Protein AF-A0A8T5P2Z5-F1 (afdb_monomer)

Solvent-accessible surface area (backbone atoms only — not comparable to full-atom values): 8054 Å² total; per-residue (Å²): 127,62,80,86,51,43,68,58,52,54,52,53,48,54,52,37,50,76,70,75,45,80,86,73,49,42,64,46,95,68,35,93,60,96,61,58,56,71,61,40,34,69,62,39,52,75,76,40,76,50,45,80,43,79,41,47,63,68,37,85,42,64,43,88,88,78,66,49,76,47,21,28,51,54,71,66,57,56,52,53,52,50,53,31,54,76,62,74,30,41,47,43,34,42,30,35,65,80,39,44,68,70,71,65,53,69,75,77,33,60,71,47,76,42,80,86,46,72,68,59,47,65,72,44,42,66,57,54,50,52,52,64,60,66,50,107

pLDDT: mean 79.14, std 9.49, range [43.66, 90.69]

Foldseek 3Di:
DDPVCVLVVVLVCVVCVVVVNDDADQDDPNDPDPDDSLVSLLVCLLVDLAEEAEFDFDDFDADPVPRDTAGEGDPVSVSSVVSNVVSVHAYEYEYAPRYDDPDPDVVRHDYDYDPSDPVSCVVCVVVVVVRVVVRD

Radius of gyration: 15.01 Å; Cα contacts (8 Å, |Δi|>4): 183; chains: 1; bounding box: 41×37×32 Å

Mean predicted aligned error: 7.36 Å

Secondary structure (DSSP, 8-state):
--TTTHHHHHHHHHHHHHTT-PPP-SSBTTB--SS-HHHHHHHHGGGSSSEEEEE---EEEE-TTT--EEEEPPHHHHHHHHHHHHTT--EEEEEETT-B-TTHHHHHSEEEEE-S-HHHHHHHHHHHHHHHHHT-

Nearest PDB structures (foldseek):
  4jen-assembly1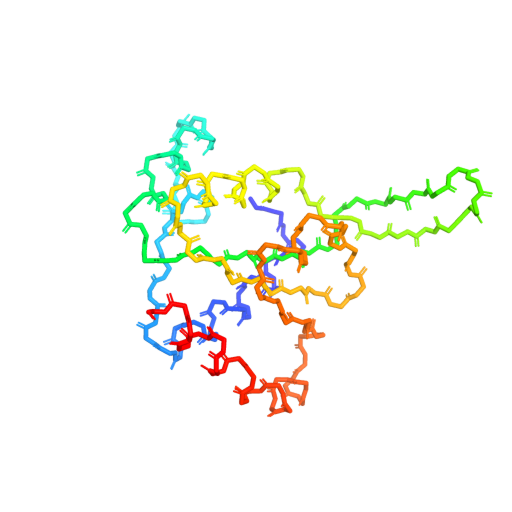_A  TM=6.370E-01  e=6.323E-04  Clostridium botulinum A str. ATCC 19397
  3u48-assembly1_A  TM=5.632E-01  e=2.761E-01  compost metagenome
  3abz-assembly1_C  TM=5.891E-01  e=5.004E-01  Kluyveromyces marxianus
  3u4a-assembly1_A  TM=4.958E-01  e=2.120E-01  compost metagenome
  6r5r-assembly1_A  TM=4.645E-01  e=2.761E-01  Pseudomonas aeruginosa PAO1

Sequence (136 aa):
MRLEDQPFVDYIEKILLAYNIEPIGTVGRYSASPENPVVLMKKNIPYADFVVICATPRYLQKDLHTGQVSYGLSEMIHIETGIAYANNKPVVVFVREGTDVGNFIPNITQYITLNGKSEDFAVKKPLIYALLNSGY

Structure (mmCIF, N/CA/C/O backbone):
data_AF-A0A8T5P2Z5-F1
#
_entry.id   AF-A0A8T5P2Z5-F1
#
loop_
_atom_site.group_PDB
_atom_site.id
_atom_site.type_symbol
_atom_site.label_atom_id
_atom_site.label_alt_id
_atom_site.label_comp_id
_atom_site.label_asym_id
_atom_site.label_entity_id
_atom_site.label_seq_id
_atom_site.pdbx_PDB_ins_code
_atom_site.Cartn_x
_atom_site.Cartn_y
_atom_site.Cartn_z
_atom_site.occupancy
_atom_site.B_iso_or_equiv
_atom_site.auth_seq_id
_atom_site.auth_comp_id
_atom_site.auth_asym_id
_atom_site.auth_atom_id
_atom_site.pdbx_PDB_model_num
ATOM 1 N N . MET A 1 1 ? 8.852 9.699 5.570 1.00 64.00 1 MET A N 1
ATOM 2 C CA . MET A 1 1 ? 7.788 8.929 6.254 1.00 64.00 1 MET A CA 1
ATOM 3 C C . MET A 1 1 ? 7.597 9.520 7.643 1.00 64.00 1 MET A C 1
ATOM 5 O O . MET A 1 1 ? 8.603 9.892 8.237 1.00 64.00 1 MET A O 1
ATOM 9 N N . ARG A 1 2 ? 6.360 9.681 8.133 1.00 69.06 2 ARG A N 1
ATOM 10 C CA . ARG A 1 2 ? 6.127 10.146 9.512 1.00 69.06 2 ARG A CA 1
ATOM 11 C C . ARG A 1 2 ? 6.218 8.963 10.477 1.00 69.06 2 ARG A C 1
ATOM 13 O O . ARG A 1 2 ? 5.896 7.841 10.100 1.00 69.06 2 ARG A O 1
ATOM 20 N N . LEU A 1 3 ? 6.633 9.223 11.717 1.00 76.25 3 LEU A N 1
ATOM 21 C CA . LEU A 1 3 ? 6.792 8.189 12.750 1.00 76.25 3 LEU A CA 1
ATOM 22 C C . LEU A 1 3 ? 5.468 7.483 13.092 1.00 76.25 3 LEU A C 1
ATOM 24 O O . LEU A 1 3 ? 5.467 6.315 13.456 1.00 76.25 3 LEU A O 1
ATOM 28 N N . GLU A 1 4 ? 4.336 8.171 12.929 1.00 79.12 4 GLU A N 1
ATOM 29 C CA . GLU A 1 4 ? 2.994 7.649 13.224 1.00 79.12 4 GLU A CA 1
ATOM 30 C C . GLU A 1 4 ? 2.518 6.546 12.263 1.00 79.12 4 GLU A C 1
ATOM 32 O O . GLU A 1 4 ? 1.721 5.690 12.649 1.00 79.12 4 GLU A O 1
ATOM 37 N N . ASP A 1 5 ? 3.026 6.531 11.027 1.00 78.69 5 ASP A N 1
ATOM 38 C CA . ASP A 1 5 ? 2.684 5.507 10.033 1.00 78.69 5 ASP A CA 1
ATOM 39 C C . ASP A 1 5 ? 3.557 4.259 10.168 1.00 78.69 5 ASP A C 1
ATOM 41 O O . ASP A 1 5 ? 3.175 3.174 9.728 1.00 78.69 5 ASP A O 1
ATOM 45 N N . GLN A 1 6 ? 4.736 4.421 10.773 1.00 82.69 6 GLN A N 1
ATOM 46 C CA . GLN A 1 6 ? 5.786 3.413 10.807 1.00 82.69 6 GLN A CA 1
ATOM 47 C C . GLN A 1 6 ? 5.320 2.064 11.376 1.00 82.69 6 GLN A C 1
ATOM 49 O O . GLN A 1 6 ? 5.590 1.061 10.723 1.00 82.69 6 GLN A O 1
ATOM 54 N N . PRO A 1 7 ? 4.551 1.989 12.483 1.00 87.69 7 PRO A N 1
ATOM 55 C CA . PRO A 1 7 ? 4.100 0.702 13.012 1.00 87.69 7 PRO A CA 1
ATOM 56 C C . PRO A 1 7 ? 3.206 -0.076 12.043 1.00 87.69 7 PRO A C 1
ATOM 58 O O . PRO A 1 7 ? 3.279 -1.301 11.977 1.00 87.69 7 PRO A O 1
ATOM 61 N N . PHE A 1 8 ? 2.358 0.627 11.285 1.00 86.88 8 PHE A N 1
ATOM 62 C CA . PHE A 1 8 ? 1.474 -0.009 10.312 1.00 86.88 8 PHE A CA 1
ATOM 63 C C . PHE A 1 8 ? 2.259 -0.458 9.078 1.00 86.88 8 PHE A C 1
ATOM 65 O O . PHE A 1 8 ? 2.090 -1.586 8.627 1.00 86.88 8 PHE A O 1
ATOM 72 N N . VAL A 1 9 ? 3.171 0.381 8.584 1.00 86.25 9 VAL A N 1
ATOM 73 C CA . VAL A 1 9 ? 4.056 0.033 7.463 1.00 86.25 9 VAL A CA 1
ATOM 74 C C . VAL A 1 9 ? 4.949 -1.163 7.814 1.00 86.25 9 VAL A C 1
ATOM 76 O O . VAL A 1 9 ? 5.010 -2.108 7.037 1.00 86.25 9 VAL A O 1
ATOM 79 N N . ASP A 1 10 ? 5.562 -1.179 9.002 1.00 88.25 10 ASP A N 1
ATOM 80 C CA . ASP A 1 10 ? 6.369 -2.303 9.508 1.00 88.25 10 ASP A CA 1
ATOM 81 C C . ASP A 1 10 ? 5.559 -3.604 9.578 1.00 88.25 10 ASP A C 1
ATOM 83 O O . ASP A 1 10 ? 6.070 -4.695 9.322 1.00 88.25 10 ASP A O 1
ATOM 87 N N . TYR A 1 11 ? 4.291 -3.499 9.969 1.00 88.69 11 TYR A N 1
ATOM 88 C CA . TYR A 1 11 ? 3.390 -4.637 10.051 1.00 88.69 11 TYR A CA 1
ATOM 89 C C . TYR A 1 11 ? 3.075 -5.215 8.665 1.00 88.69 11 TYR A C 1
ATOM 91 O O . TYR A 1 11 ? 3.199 -6.426 8.479 1.00 88.69 11 TYR A O 1
ATOM 99 N N . ILE A 1 12 ? 2.746 -4.369 7.682 1.00 88.00 12 ILE A N 1
ATOM 100 C CA . ILE A 1 12 ? 2.525 -4.811 6.295 1.00 88.00 12 ILE A CA 1
ATOM 101 C C . ILE A 1 12 ? 3.808 -5.377 5.689 1.00 88.00 12 ILE A C 1
ATOM 103 O O . ILE A 1 12 ? 3.780 -6.426 5.053 1.00 88.00 12 ILE A O 1
ATOM 107 N N . GLU A 1 13 ? 4.947 -4.741 5.934 1.00 88.19 13 GLU A N 1
ATOM 108 C CA . GLU A 1 13 ? 6.241 -5.216 5.455 1.00 88.19 13 GLU A CA 1
ATOM 109 C C . GLU A 1 13 ? 6.555 -6.633 5.953 1.00 88.19 13 GLU A C 1
ATOM 111 O O . GLU A 1 13 ? 6.936 -7.495 5.164 1.00 88.19 13 GLU A O 1
ATOM 116 N N . LYS A 1 14 ? 6.319 -6.920 7.238 1.00 89.38 14 LYS A N 1
ATOM 117 C CA . LYS A 1 14 ? 6.475 -8.278 7.783 1.00 89.38 14 LYS A CA 1
ATOM 118 C C . LYS A 1 14 ? 5.568 -9.295 7.096 1.00 89.38 14 LYS A C 1
ATOM 120 O O . LYS A 1 14 ? 5.977 -10.441 6.933 1.00 89.38 14 LYS A O 1
ATOM 125 N N . ILE A 1 15 ? 4.357 -8.895 6.701 1.00 87.12 15 ILE A N 1
ATOM 126 C CA . ILE A 1 15 ? 3.457 -9.752 5.921 1.00 87.12 15 ILE A CA 1
ATOM 127 C C . ILE A 1 15 ? 4.091 -10.040 4.558 1.00 87.12 15 ILE A C 1
ATOM 129 O O . ILE A 1 15 ? 4.222 -11.206 4.209 1.00 87.12 15 ILE A O 1
ATOM 133 N N . LEU A 1 16 ? 4.528 -9.015 3.821 1.00 88.38 16 LEU A N 1
ATOM 134 C CA . LEU A 1 16 ? 5.136 -9.175 2.492 1.00 88.38 16 LEU A CA 1
ATOM 135 C C . LEU A 1 16 ? 6.382 -10.069 2.530 1.00 88.38 16 LEU A C 1
ATOM 137 O O . LEU A 1 16 ? 6.479 -11.021 1.757 1.00 88.38 16 LEU A O 1
ATOM 141 N N . LEU A 1 17 ? 7.280 -9.832 3.490 1.00 88.62 17 LEU A N 1
ATOM 142 C CA . LEU A 1 17 ? 8.480 -10.648 3.682 1.00 88.62 17 LEU A CA 1
ATOM 143 C C . LEU A 1 17 ? 8.139 -12.106 4.014 1.00 88.62 17 LEU A C 1
ATOM 145 O O . LEU A 1 17 ? 8.793 -13.015 3.512 1.00 88.62 17 LEU A O 1
ATOM 149 N N . ALA A 1 18 ? 7.086 -12.358 4.800 1.00 87.62 18 ALA A N 1
ATOM 150 C CA . ALA A 1 18 ? 6.618 -13.718 5.077 1.00 87.62 18 ALA A CA 1
ATOM 151 C C . ALA A 1 18 ? 6.080 -14.444 3.826 1.00 87.62 18 ALA A C 1
ATOM 153 O O . ALA A 1 18 ? 5.992 -15.672 3.829 1.00 87.62 18 ALA A O 1
ATOM 154 N N . TYR A 1 19 ? 5.743 -13.703 2.767 1.00 85.12 19 TYR A N 1
ATOM 155 C CA . TYR A 1 19 ? 5.372 -14.228 1.452 1.00 85.12 19 TYR A CA 1
ATOM 156 C C . TYR A 1 19 ? 6.529 -14.198 0.438 1.00 85.12 19 TYR A C 1
ATOM 158 O O . TYR A 1 19 ? 6.295 -14.441 -0.741 1.00 85.12 19 TYR A O 1
ATOM 166 N N . ASN A 1 20 ? 7.770 -13.946 0.878 1.00 86.56 20 ASN A N 1
ATOM 167 C CA . ASN A 1 20 ? 8.955 -13.787 0.023 1.00 86.56 20 ASN A CA 1
ATOM 168 C C . ASN A 1 20 ? 8.815 -12.669 -1.025 1.00 86.56 20 ASN A C 1
ATOM 170 O O . ASN A 1 20 ? 9.391 -12.746 -2.107 1.00 86.56 20 ASN A O 1
ATOM 174 N N . ILE A 1 21 ? 8.032 -11.636 -0.713 1.00 86.06 21 ILE A N 1
ATOM 175 C CA . ILE A 1 21 ? 7.882 -10.452 -1.554 1.00 86.06 21 ILE A CA 1
ATOM 176 C C . ILE A 1 21 ? 8.846 -9.400 -1.017 1.00 86.06 21 ILE A C 1
ATOM 178 O O . ILE A 1 21 ? 8.666 -8.888 0.091 1.00 86.06 21 ILE A O 1
ATOM 182 N N . GLU A 1 22 ? 9.873 -9.087 -1.801 1.00 83.44 22 GLU A N 1
ATOM 183 C CA . GLU A 1 22 ? 10.879 -8.100 -1.425 1.00 83.44 22 GLU A CA 1
ATOM 184 C C . GLU A 1 22 ? 10.420 -6.688 -1.821 1.00 83.44 22 GLU A C 1
ATOM 186 O O . GLU A 1 22 ? 10.199 -6.413 -3.004 1.00 83.44 22 GLU A O 1
ATOM 191 N N . PRO A 1 23 ? 10.253 -5.763 -0.859 1.00 79.12 23 PRO A N 1
ATOM 192 C CA . PRO A 1 23 ? 9.854 -4.403 -1.177 1.00 79.12 23 PRO A CA 1
ATOM 193 C C . PRO A 1 23 ? 10.994 -3.666 -1.886 1.00 79.12 23 PRO A C 1
ATOM 195 O O . PRO A 1 23 ? 12.074 -3.473 -1.328 1.00 79.12 23 PRO A O 1
ATOM 198 N N . ILE A 1 24 ? 10.730 -3.172 -3.096 1.00 74.19 24 ILE A N 1
ATOM 199 C CA . ILE A 1 24 ? 11.624 -2.223 -3.763 1.00 74.19 24 ILE A CA 1
ATOM 200 C C . ILE A 1 24 ? 11.251 -0.794 -3.366 1.00 74.19 24 ILE A C 1
ATOM 202 O O . ILE A 1 24 ? 10.082 -0.405 -3.346 1.00 74.19 24 ILE A O 1
ATOM 206 N N . GLY A 1 25 ? 12.253 0.015 -3.032 1.00 62.09 25 GLY A N 1
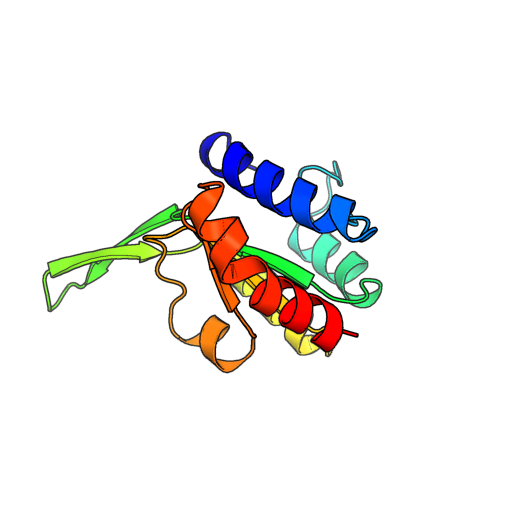ATOM 207 C CA . GLY A 1 25 ? 12.027 1.400 -2.639 1.00 62.09 25 GLY A CA 1
ATOM 208 C C . GLY A 1 25 ? 11.543 2.261 -3.793 1.00 62.09 25 GLY A C 1
ATOM 209 O O . GLY A 1 25 ? 12.348 2.710 -4.604 1.00 62.09 25 GLY A O 1
ATOM 210 N N . THR A 1 26 ? 10.248 2.562 -3.844 1.00 57.75 26 THR A N 1
ATOM 211 C CA . THR A 1 26 ? 9.702 3.549 -4.783 1.00 57.75 26 THR A CA 1
ATOM 212 C C . THR A 1 26 ? 9.880 4.969 -4.259 1.00 57.75 26 THR A C 1
ATOM 214 O O . THR A 1 26 ? 10.317 5.811 -5.033 1.00 57.75 26 THR A O 1
ATOM 217 N N . VAL A 1 27 ? 9.629 5.229 -2.963 1.00 56.75 27 VAL A N 1
ATOM 218 C CA . VAL A 1 27 ? 9.881 6.513 -2.271 1.00 56.75 27 VAL A CA 1
ATOM 219 C C . VAL A 1 27 ? 10.104 6.306 -0.763 1.00 56.75 27 VAL A C 1
ATOM 221 O O . VAL A 1 27 ? 9.350 5.595 -0.104 1.00 56.75 27 VAL 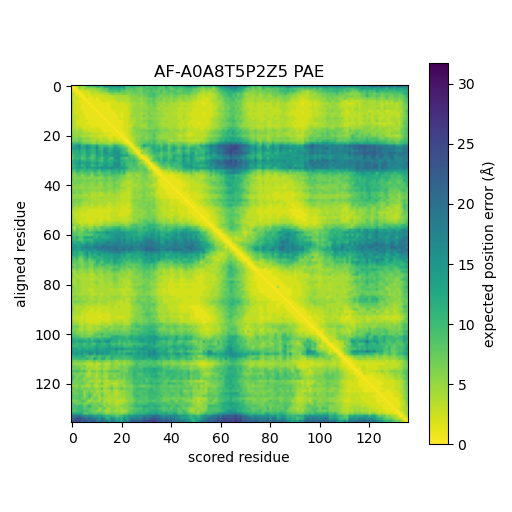A O 1
ATOM 224 N N . GLY A 1 28 ? 11.099 6.975 -0.165 1.00 60.97 28 GLY A N 1
ATOM 225 C CA . GLY A 1 28 ? 11.237 7.069 1.296 1.00 60.97 28 GLY A CA 1
ATOM 226 C C . GLY A 1 28 ? 12.197 6.048 1.918 1.00 60.97 28 GLY A C 1
ATOM 227 O O . GLY A 1 28 ? 13.401 6.154 1.721 1.00 60.97 28 GLY A O 1
ATOM 228 N N . ARG A 1 29 ? 11.688 5.104 2.730 1.00 59.06 29 ARG A N 1
ATOM 229 C CA . ARG A 1 29 ? 12.497 4.246 3.636 1.00 59.06 29 ARG A CA 1
ATOM 230 C C . ARG A 1 29 ? 13.623 3.481 2.929 1.00 59.06 29 ARG A C 1
ATOM 232 O O . ARG A 1 29 ? 14.704 3.346 3.487 1.00 59.06 29 ARG A O 1
ATOM 239 N N . TYR A 1 30 ? 13.360 3.032 1.705 1.00 56.59 30 TYR A N 1
ATOM 240 C CA . TYR A 1 30 ? 14.274 2.237 0.880 1.00 56.59 30 TYR A CA 1
ATOM 241 C C . TYR A 1 30 ? 14.932 3.042 -0.248 1.00 56.59 30 TYR A C 1
ATOM 243 O O . TYR A 1 30 ? 15.634 2.478 -1.082 1.00 56.59 30 TYR A O 1
ATOM 251 N N . SER A 1 31 ? 14.708 4.359 -0.299 1.00 55.09 31 SER A N 1
ATOM 252 C CA . SER A 1 31 ? 15.345 5.231 -1.281 1.00 55.09 31 SER A CA 1
ATOM 253 C C . SER A 1 31 ? 15.599 6.615 -0.691 1.00 55.09 31 SER A C 1
ATOM 255 O O . SER A 1 31 ? 14.718 7.475 -0.642 1.00 55.09 31 SER A O 1
ATOM 257 N N . ALA A 1 32 ? 16.836 6.828 -0.240 1.00 55.34 32 ALA A N 1
ATOM 258 C CA . ALA A 1 32 ? 17.355 8.143 0.112 1.00 55.34 32 ALA A CA 1
ATOM 259 C C . ALA A 1 32 ? 17.912 8.817 -1.153 1.00 55.34 32 ALA A C 1
ATOM 261 O O . ALA A 1 32 ? 19.123 8.946 -1.317 1.00 55.34 32 ALA A O 1
ATOM 262 N N . SER A 1 33 ? 17.027 9.186 -2.083 1.00 60.59 33 SER A N 1
ATOM 263 C CA . SER A 1 33 ? 17.405 9.952 -3.275 1.00 60.59 33 SER A CA 1
ATOM 264 C C . SER A 1 33 ? 17.162 11.448 -3.038 1.00 60.59 33 SER A C 1
ATOM 266 O O . SER A 1 33 ? 16.113 11.803 -2.498 1.00 60.59 33 SER A O 1
ATOM 268 N N . PRO A 1 34 ? 18.082 12.345 -3.446 1.00 60.38 34 PRO A N 1
ATOM 269 C CA . PRO A 1 34 ? 17.825 13.787 -3.474 1.00 60.38 34 PRO A CA 1
ATOM 270 C C . PRO A 1 34 ? 16.818 14.178 -4.571 1.00 60.38 34 PRO A C 1
ATOM 272 O O . PRO A 1 34 ? 16.399 15.332 -4.646 1.00 60.38 34 PRO A O 1
ATOM 275 N N . GLU A 1 35 ? 16.452 13.238 -5.447 1.00 68.69 35 GLU A N 1
ATOM 276 C CA . GLU A 1 35 ? 15.481 13.448 -6.514 1.00 68.69 35 GLU A CA 1
ATOM 277 C C . GLU A 1 35 ? 14.059 13.624 -5.967 1.00 68.69 35 GLU A C 1
ATOM 279 O O . GLU A 1 35 ? 13.679 13.088 -4.925 1.00 68.69 35 GLU A O 1
ATOM 284 N N . ASN A 1 36 ? 13.237 14.364 -6.713 1.00 75.38 36 ASN A N 1
ATOM 285 C CA . ASN A 1 36 ? 11.832 14.536 -6.374 1.00 7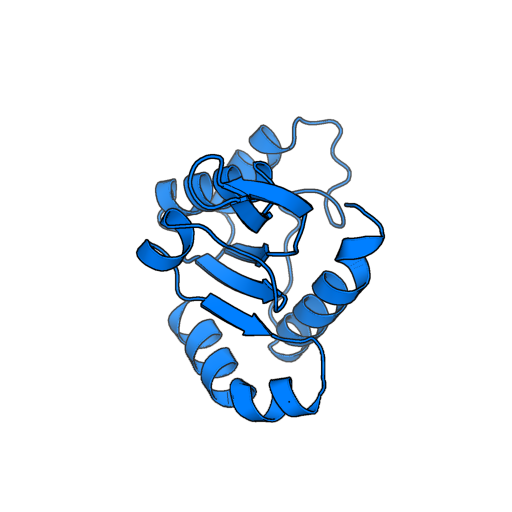5.38 36 ASN A CA 1
ATOM 286 C C . ASN A 1 36 ? 11.133 13.156 -6.298 1.00 75.38 36 ASN A C 1
ATOM 288 O O . ASN A 1 36 ? 11.234 12.383 -7.256 1.00 75.38 36 ASN A 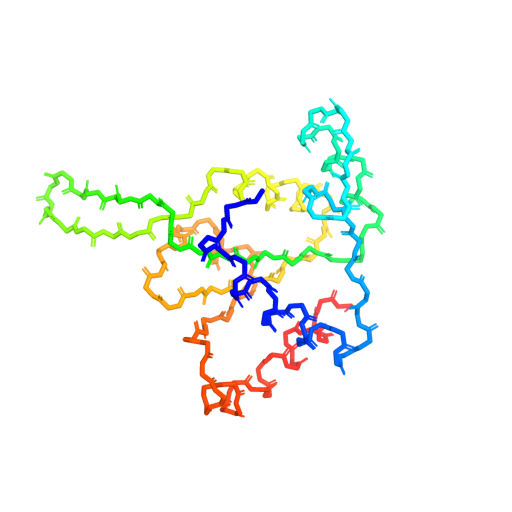O 1
ATOM 292 N N . PRO A 1 37 ? 10.372 12.865 -5.226 1.00 74.75 37 PRO A N 1
ATOM 293 C CA . PRO A 1 37 ? 9.616 11.623 -5.065 1.00 74.75 37 PRO A CA 1
ATOM 294 C C . PRO A 1 37 ? 8.838 11.170 -6.302 1.00 74.75 37 PRO A C 1
ATOM 296 O O . PRO A 1 37 ? 8.869 9.998 -6.649 1.00 74.75 37 PRO A O 1
ATOM 299 N N . VAL A 1 38 ? 8.186 12.092 -7.012 1.00 78.50 38 VAL A N 1
ATOM 300 C CA . VAL A 1 38 ? 7.387 11.775 -8.207 1.00 78.50 38 VAL A CA 1
ATOM 301 C C . VAL A 1 38 ? 8.268 11.296 -9.365 1.00 78.50 38 VAL A C 1
ATOM 303 O O . VAL A 1 38 ? 7.862 10.437 -10.145 1.00 78.50 38 VAL A O 1
ATOM 306 N N . VAL A 1 39 ? 9.486 11.828 -9.486 1.00 81.12 39 VAL A N 1
ATOM 307 C CA . VAL A 1 39 ? 10.460 11.380 -10.495 1.00 81.12 39 VAL A CA 1
ATOM 308 C C . VAL A 1 39 ? 10.937 9.969 -10.164 1.00 81.12 39 VAL A C 1
ATOM 310 O O . VAL A 1 39 ? 10.968 9.107 -11.041 1.00 81.12 39 VAL A O 1
ATOM 313 N N . LEU A 1 40 ? 11.221 9.714 -8.888 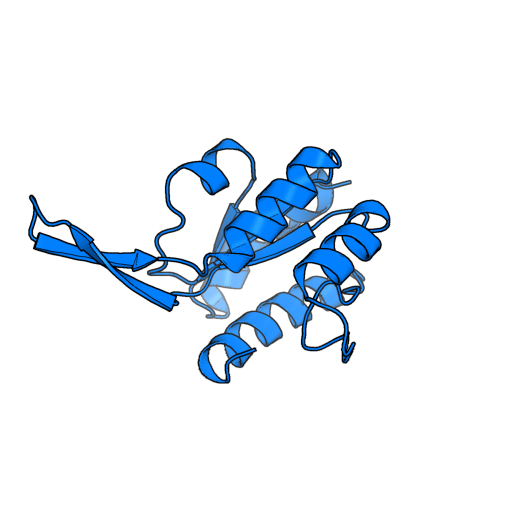1.00 80.62 40 LEU A N 1
ATOM 314 C CA . LEU A 1 40 ? 11.628 8.403 -8.397 1.00 80.62 40 LEU A CA 1
ATOM 315 C C . LEU A 1 40 ? 10.521 7.349 -8.594 1.00 80.62 40 LEU A C 1
ATOM 317 O O . LEU A 1 40 ? 10.790 6.260 -9.098 1.00 80.62 40 LEU A O 1
ATOM 321 N N . MET A 1 41 ? 9.260 7.702 -8.314 1.00 80.88 41 MET A N 1
ATOM 322 C CA . MET A 1 41 ? 8.086 6.865 -8.600 1.00 80.88 41 MET A CA 1
ATOM 323 C C . MET A 1 41 ? 8.010 6.488 -10.079 1.00 80.88 41 MET A C 1
ATOM 325 O O . MET A 1 41 ? 7.899 5.311 -10.409 1.00 80.88 41 MET A O 1
ATOM 329 N N . LYS A 1 42 ? 8.104 7.476 -10.980 1.00 82.88 42 LYS A N 1
ATOM 330 C CA . LYS A 1 42 ? 8.063 7.243 -12.433 1.00 82.88 42 LYS A CA 1
ATOM 331 C C . LYS A 1 42 ? 9.195 6.343 -12.916 1.00 82.88 42 LYS A C 1
ATOM 333 O O . LYS A 1 42 ? 9.019 5.645 -13.906 1.00 82.88 42 LYS A O 1
ATOM 338 N N . LYS A 1 43 ? 10.340 6.369 -12.236 1.00 83.94 43 LYS A N 1
ATOM 339 C CA . LYS A 1 43 ? 11.477 5.508 -12.546 1.00 83.94 43 LYS A CA 1
ATOM 340 C C . LYS A 1 43 ? 11.266 4.087 -12.033 1.00 83.94 43 LYS A C 1
ATOM 342 O O . LYS A 1 43 ? 11.534 3.162 -12.781 1.00 83.94 43 LYS A O 1
ATOM 347 N N . ASN A 1 44 ? 10.789 3.911 -10.801 1.00 83.62 44 ASN A N 1
ATOM 348 C CA . ASN A 1 44 ? 10.803 2.609 -10.126 1.00 83.62 44 ASN A CA 1
ATOM 349 C C . ASN A 1 44 ? 9.517 1.795 -10.332 1.00 83.62 44 ASN A C 1
ATOM 351 O O . ASN A 1 44 ? 9.597 0.582 -10.495 1.00 83.62 44 ASN A O 1
ATOM 355 N N . ILE A 1 45 ? 8.344 2.439 -10.377 1.00 86.62 45 ILE A N 1
ATOM 356 C CA . ILE A 1 45 ? 7.048 1.754 -10.543 1.00 86.62 45 ILE A CA 1
ATOM 357 C C . ILE A 1 45 ? 6.987 0.893 -11.821 1.00 86.62 45 ILE A C 1
ATOM 359 O O . ILE A 1 45 ? 6.485 -0.226 -11.742 1.00 86.62 45 ILE A O 1
ATOM 363 N N . PRO A 1 46 ? 7.520 1.319 -12.985 1.00 87.81 46 PRO A N 1
ATOM 364 C CA . PRO A 1 46 ? 7.513 0.477 -14.184 1.00 87.81 46 PRO A CA 1
ATOM 365 C C . PRO A 1 46 ? 8.279 -0.848 -14.044 1.00 87.81 46 PRO A C 1
ATOM 367 O O . PRO A 1 46 ? 7.935 -1.814 -14.725 1.00 87.81 46 PRO A O 1
ATOM 370 N N . TYR A 1 47 ? 9.283 -0.910 -13.165 1.00 86.25 47 TYR A N 1
ATOM 371 C CA . TYR A 1 47 ? 10.072 -2.122 -12.914 1.00 86.25 47 TYR A CA 1
ATOM 372 C C . TYR A 1 47 ? 9.516 -2.983 -11.776 1.00 86.25 47 TYR A C 1
ATOM 374 O O . TYR A 1 47 ? 9.999 -4.090 -11.580 1.00 86.25 47 TYR A O 1
ATOM 382 N N . ALA A 1 48 ? 8.521 -2.491 -11.032 1.00 85.19 48 ALA A N 1
ATOM 383 C CA . ALA A 1 48 ? 7.832 -3.281 -10.021 1.00 85.19 48 ALA A CA 1
ATOM 384 C C . ALA A 1 48 ? 6.896 -4.300 -10.684 1.00 85.19 48 ALA A C 1
ATOM 386 O O . ALA A 1 48 ? 6.277 -3.996 -11.712 1.00 85.19 48 ALA A O 1
ATOM 387 N N . ASP A 1 49 ? 6.730 -5.467 -10.067 1.00 86.19 49 ASP A N 1
ATOM 388 C CA . ASP A 1 49 ? 5.689 -6.422 -10.462 1.00 86.19 49 ASP A CA 1
ATOM 389 C C . ASP A 1 49 ? 4.301 -5.845 -10.152 1.00 86.19 49 ASP A C 1
ATOM 391 O O . ASP A 1 49 ? 3.424 -5.806 -11.011 1.00 86.19 49 ASP A O 1
ATOM 395 N N . PHE A 1 50 ? 4.143 -5.275 -8.955 1.00 85.62 50 PHE A N 1
ATOM 396 C CA . PHE A 1 50 ? 2.935 -4.596 -8.495 1.00 85.62 50 PHE A CA 1
ATOM 397 C C . PHE A 1 50 ? 3.276 -3.538 -7.437 1.00 85.62 50 PHE A C 1
ATOM 399 O O . PHE A 1 50 ? 4.396 -3.473 -6.925 1.00 85.62 50 PHE A O 1
ATOM 406 N N . VAL A 1 51 ? 2.310 -2.682 -7.106 1.00 87.44 51 VAL A N 1
ATOM 407 C CA . VAL A 1 51 ? 2.475 -1.606 -6.121 1.00 87.44 51 VAL A CA 1
ATOM 408 C C . VAL A 1 51 ? 1.664 -1.910 -4.869 1.00 87.44 51 VAL A C 1
ATOM 410 O O . VAL A 1 51 ? 0.461 -2.150 -4.944 1.00 87.44 51 VAL A O 1
ATOM 413 N N . VAL A 1 52 ? 2.319 -1.852 -3.708 1.00 86.81 52 VAL A N 1
ATOM 414 C CA . VAL A 1 52 ? 1.654 -1.951 -2.404 1.00 86.81 52 VAL A CA 1
ATOM 415 C C . VAL A 1 52 ? 1.468 -0.563 -1.812 1.00 86.81 52 VAL A C 1
ATOM 417 O O . VAL A 1 52 ? 2.435 0.164 -1.595 1.00 86.81 52 VAL A O 1
ATOM 420 N N . ILE A 1 53 ? 0.226 -0.223 -1.489 1.00 86.81 53 ILE A N 1
ATOM 421 C CA . ILE A 1 53 ? -0.135 1.024 -0.821 1.00 86.81 53 ILE A CA 1
ATOM 422 C C . ILE A 1 53 ? -0.518 0.732 0.627 1.00 86.81 53 ILE A C 1
ATOM 424 O O . ILE A 1 53 ? -1.399 -0.082 0.898 1.00 86.81 53 ILE A O 1
ATOM 428 N N . CYS A 1 54 ? 0.100 1.451 1.561 1.00 86.94 54 CYS A N 1
ATOM 429 C CA . CYS A 1 54 ? -0.294 1.459 2.970 1.00 86.94 54 CYS A CA 1
ATOM 430 C C . CYS A 1 54 ? -1.090 2.738 3.262 1.00 86.94 54 CYS A C 1
ATOM 432 O O . CYS A 1 54 ? -0.509 3.806 3.462 1.00 86.94 54 CYS A O 1
ATOM 434 N N . ALA A 1 55 ? -2.418 2.644 3.274 1.00 86.06 55 ALA A N 1
ATOM 435 C CA . ALA A 1 55 ? -3.296 3.774 3.544 1.00 86.06 55 ALA A CA 1
ATOM 436 C C . ALA A 1 55 ? -3.494 3.952 5.056 1.00 86.06 55 ALA A C 1
ATOM 438 O O . ALA A 1 55 ? -4.157 3.150 5.714 1.00 86.06 55 ALA A O 1
ATOM 439 N N . THR A 1 56 ? -2.908 5.015 5.601 1.00 84.50 56 THR A N 1
ATOM 440 C CA . THR A 1 56 ? -3.043 5.430 7.001 1.00 84.50 56 THR A CA 1
ATOM 441 C C . THR A 1 56 ? -3.842 6.734 7.113 1.00 84.50 56 THR A C 1
ATOM 443 O O . THR A 1 56 ? -3.840 7.539 6.173 1.00 84.50 56 THR A O 1
ATOM 446 N N . PRO A 1 57 ? -4.511 6.981 8.254 1.00 82.50 57 PRO A N 1
ATOM 447 C CA . PRO A 1 57 ? -5.288 8.197 8.453 1.00 82.50 57 PRO A CA 1
ATOM 448 C C . PRO A 1 57 ? -4.333 9.389 8.609 1.00 82.50 57 PRO A C 1
ATOM 450 O O . PRO A 1 57 ? -3.546 9.436 9.553 1.00 82.50 57 PRO A O 1
ATOM 453 N N . ARG A 1 58 ? -4.374 10.344 7.671 1.00 76.00 58 ARG A N 1
ATOM 454 C CA . ARG A 1 58 ? -3.409 11.460 7.580 1.00 76.00 58 ARG A CA 1
ATOM 455 C C . ARG A 1 58 ? -4.050 12.832 7.736 1.00 76.00 58 ARG A C 1
ATOM 457 O O . ARG A 1 58 ? -3.473 13.694 8.397 1.00 76.00 58 ARG A O 1
ATOM 464 N N . TYR A 1 59 ? -5.206 13.049 7.116 1.00 73.94 59 TYR A N 1
ATOM 465 C CA . TYR A 1 59 ? -5.862 14.355 7.094 1.00 73.94 59 TYR A CA 1
ATOM 466 C C . TYR A 1 59 ? -7.262 14.264 7.656 1.00 73.94 59 TYR A C 1
ATOM 468 O O . TYR A 1 59 ? -8.053 13.445 7.210 1.00 73.94 59 TYR A O 1
ATOM 476 N N . LEU A 1 60 ? -7.581 15.148 8.594 1.00 73.31 60 LEU A N 1
ATOM 477 C CA . LEU A 1 60 ? -8.945 15.313 9.061 1.00 73.31 60 LEU A CA 1
ATOM 478 C C . LEU A 1 60 ? -9.752 15.991 7.951 1.00 73.31 60 LEU A C 1
ATOM 480 O O . LEU A 1 60 ? -9.537 17.162 7.639 1.00 73.31 60 LEU A O 1
ATOM 484 N N . GLN A 1 61 ? -10.650 15.240 7.335 1.00 69.56 61 GLN A N 1
ATOM 485 C CA . GLN A 1 61 ? -11.622 15.744 6.384 1.00 69.56 61 GLN A CA 1
ATOM 486 C C . GLN A 1 61 ? -12.910 16.019 7.145 1.00 69.56 61 GLN A C 1
ATOM 488 O O . GLN A 1 61 ? -13.388 15.180 7.903 1.00 69.56 61 GLN A O 1
ATOM 493 N N . LYS A 1 62 ? -13.454 17.221 6.977 1.00 74.25 62 LYS A N 1
ATOM 494 C CA . LYS A 1 62 ? -14.753 17.577 7.531 1.00 74.25 62 LYS A CA 1
ATOM 495 C C . LYS A 1 62 ? -15.683 17.912 6.384 1.00 74.25 62 LYS A C 1
ATOM 497 O O . LYS A 1 62 ? -15.426 18.857 5.641 1.00 74.25 62 LYS A O 1
ATOM 502 N N . ASP A 1 63 ? -16.755 17.147 6.261 1.00 68.38 63 ASP A N 1
ATOM 503 C CA . ASP A 1 63 ? -17.827 17.457 5.330 1.00 68.38 63 ASP A CA 1
ATOM 504 C C . ASP A 1 63 ? -18.513 18.757 5.783 1.00 68.38 63 ASP A C 1
ATOM 506 O O . ASP A 1 63 ? -18.960 18.888 6.927 1.00 68.38 63 ASP A O 1
ATOM 510 N N . LEU A 1 64 ? -18.554 19.748 4.892 1.00 69.19 64 LEU A N 1
ATOM 511 C CA . LEU A 1 64 ? -19.126 21.067 5.166 1.00 69.19 64 LEU A CA 1
ATOM 512 C C . LEU A 1 64 ? -20.660 21.046 5.242 1.00 69.19 64 LEU A C 1
ATOM 514 O O . LEU A 1 64 ? -21.233 21.906 5.907 1.00 69.19 64 LEU A O 1
ATOM 518 N N . HIS A 1 65 ? -21.322 20.085 4.594 1.00 71.69 65 HIS A N 1
ATOM 519 C CA . HIS A 1 65 ? -22.776 19.928 4.615 1.00 71.69 65 HIS A CA 1
ATOM 520 C C . HIS A 1 65 ? -23.256 19.065 5.778 1.00 71.69 65 HIS A C 1
ATOM 522 O O . HIS A 1 65 ? -24.252 19.404 6.413 1.00 71.69 65 HIS A O 1
ATOM 528 N N . THR A 1 66 ? -22.575 17.955 6.064 1.00 76.88 66 THR A N 1
ATOM 529 C CA . THR A 1 66 ? -23.022 17.004 7.099 1.00 76.88 66 THR A CA 1
ATOM 530 C C . THR A 1 66 ? -22.315 17.197 8.439 1.00 76.88 66 THR A C 1
ATOM 532 O O . THR A 1 66 ? -22.775 16.695 9.463 1.00 76.88 66 THR A O 1
ATOM 535 N N . GLY A 1 67 ? -21.191 17.920 8.458 1.00 73.62 67 GLY A N 1
ATOM 536 C CA . GLY A 1 67 ? -20.347 18.090 9.637 1.00 73.62 67 GLY A CA 1
ATOM 537 C C . GLY A 1 67 ? -19.578 16.829 10.042 1.00 73.62 67 GLY A C 1
ATOM 538 O O . GLY A 1 67 ? -18.847 16.890 11.035 1.00 73.62 67 GLY A O 1
ATOM 539 N N . GLN A 1 68 ? -19.722 15.716 9.308 1.00 72.88 68 GLN A N 1
ATOM 540 C CA . GLN A 1 68 ? -19.003 14.473 9.578 1.00 72.88 68 GLN A CA 1
ATOM 541 C C . GLN A 1 68 ? -17.499 14.670 9.430 1.00 72.88 68 GLN A C 1
ATOM 543 O O . GLN A 1 68 ? -17.030 15.366 8.531 1.00 72.88 68 GLN A O 1
ATOM 548 N N . VAL A 1 69 ? -16.756 14.033 10.331 1.00 73.50 69 VAL A N 1
ATOM 549 C CA . VAL A 1 69 ? -15.298 14.048 10.349 1.00 73.50 69 VAL A CA 1
ATOM 550 C C . VAL A 1 69 ? -14.793 12.669 9.940 1.00 73.50 69 VAL A C 1
ATOM 552 O O . VAL A 1 69 ? -15.098 11.683 10.609 1.00 73.50 69 VAL A O 1
ATOM 555 N N . SER A 1 70 ? -14.018 12.605 8.863 1.00 75.81 70 SER A N 1
ATOM 556 C CA . SER A 1 70 ? -13.307 11.411 8.408 1.00 75.81 70 SER A CA 1
ATOM 557 C C . SER A 1 70 ? -11.800 11.669 8.370 1.00 75.81 70 SER A C 1
ATOM 559 O O . SER A 1 70 ? -11.340 12.807 8.484 1.00 75.81 70 SER A O 1
ATOM 561 N N . TYR A 1 71 ? -11.005 10.605 8.259 1.00 77.62 71 TYR A N 1
ATOM 562 C CA . TYR A 1 71 ? -9.556 10.717 8.121 1.00 77.62 71 TYR A CA 1
ATOM 563 C C . TYR A 1 71 ? -9.118 10.220 6.748 1.00 77.62 71 TYR A C 1
ATOM 565 O O . TYR A 1 71 ? -9.078 9.018 6.506 1.00 77.62 71 TYR A O 1
ATOM 573 N N . GLY A 1 72 ? -8.771 11.148 5.862 1.00 74.88 72 GLY A N 1
ATOM 574 C CA . GLY A 1 72 ? -8.315 10.862 4.508 1.00 74.88 72 GLY A CA 1
ATOM 575 C C . GLY A 1 72 ? -6.838 10.474 4.429 1.00 74.88 72 GLY A C 1
ATOM 576 O O . GLY A 1 72 ? -6.040 10.741 5.337 1.00 74.88 72 GLY A O 1
ATOM 577 N N . LEU A 1 73 ? -6.475 9.871 3.299 1.00 79.25 73 LEU A N 1
ATOM 578 C CA . LEU A 1 73 ? -5.107 9.491 2.948 1.00 79.25 73 LEU A CA 1
ATOM 579 C C . LEU A 1 73 ? -4.254 10.663 2.436 1.00 79.25 73 LEU A C 1
ATOM 581 O O . LEU A 1 73 ? -4.741 11.753 2.148 1.00 79.25 73 LEU A O 1
ATOM 585 N N . SER A 1 74 ? -2.947 10.428 2.305 1.00 78.25 74 SER A N 1
ATOM 586 C CA . SER A 1 74 ? -2.025 11.414 1.740 1.00 78.25 74 SER A CA 1
ATOM 587 C C . SER A 1 74 ? -2.227 11.608 0.235 1.00 78.25 74 SER A C 1
ATOM 589 O O . SER A 1 74 ? -2.319 10.626 -0.492 1.00 78.25 74 SER A O 1
ATOM 591 N N . GLU A 1 75 ? -2.172 12.851 -0.259 1.00 75.31 75 GLU A N 1
ATOM 592 C CA . GLU A 1 75 ? -2.200 13.145 -1.706 1.00 75.31 75 GLU A CA 1
ATOM 593 C C . GLU A 1 75 ? -1.141 12.361 -2.498 1.00 75.31 75 GLU A C 1
ATOM 595 O O . GLU A 1 75 ? -1.396 11.914 -3.614 1.00 75.31 75 GLU A O 1
ATOM 600 N N . MET A 1 76 ? 0.027 12.113 -1.896 1.00 78.38 76 MET A N 1
ATOM 601 C CA . MET A 1 76 ? 1.092 11.324 -2.522 1.00 78.38 76 MET A CA 1
ATOM 602 C C . MET A 1 76 ? 0.658 9.889 -2.840 1.00 78.38 76 MET A C 1
ATOM 604 O O . MET A 1 76 ? 1.069 9.352 -3.863 1.00 78.38 76 MET A O 1
ATOM 608 N N . ILE A 1 77 ? -0.223 9.293 -2.031 1.00 81.56 77 ILE A N 1
ATOM 609 C CA . ILE A 1 77 ? -0.753 7.947 -2.283 1.00 81.56 77 ILE A CA 1
ATOM 610 C C . ILE A 1 77 ? -1.647 7.943 -3.533 1.00 81.56 77 ILE A C 1
ATOM 612 O O . ILE A 1 77 ? -1.614 6.993 -4.318 1.00 81.56 77 ILE A O 1
ATOM 616 N N . HIS A 1 78 ? -2.413 9.013 -3.770 1.00 81.75 78 HIS A N 1
ATOM 617 C CA . HIS A 1 78 ? -3.190 9.145 -5.005 1.00 81.75 78 HIS A CA 1
ATOM 618 C C . HIS A 1 78 ? -2.283 9.254 -6.235 1.00 81.75 78 HIS A C 1
ATOM 620 O O . HIS A 1 78 ? -2.574 8.639 -7.260 1.00 81.75 78 HIS A O 1
ATOM 626 N N . ILE A 1 79 ? -1.166 9.982 -6.125 1.00 82.19 79 ILE A N 1
ATOM 627 C CA . ILE A 1 79 ? -0.175 10.096 -7.202 1.00 82.19 79 ILE A CA 1
ATOM 628 C C . ILE A 1 79 ? 0.465 8.731 -7.495 1.00 82.19 79 ILE A C 1
ATOM 630 O O . ILE A 1 79 ? 0.510 8.329 -8.656 1.00 82.19 79 ILE A O 1
ATOM 634 N N . GLU A 1 80 ? 0.907 7.996 -6.470 1.00 82.50 80 GLU A N 1
ATOM 635 C CA . GLU A 1 80 ? 1.481 6.648 -6.623 1.00 82.50 80 GLU A CA 1
ATOM 636 C C . GLU A 1 80 ? 0.504 5.694 -7.311 1.00 82.50 80 GLU A C 1
ATOM 638 O O . GLU A 1 80 ? 0.856 5.045 -8.297 1.00 82.50 80 GLU A O 1
ATOM 643 N N . THR A 1 81 ? -0.743 5.672 -6.836 1.00 84.81 81 THR A N 1
ATOM 644 C CA . THR A 1 81 ? -1.805 4.832 -7.401 1.00 84.81 81 THR A CA 1
ATOM 645 C C . THR A 1 81 ? -2.077 5.200 -8.864 1.00 84.81 81 THR A C 1
ATOM 647 O O . THR A 1 81 ? -2.207 4.320 -9.712 1.00 84.81 81 THR A O 1
ATOM 650 N N . GLY A 1 82 ? -2.114 6.497 -9.190 1.00 84.75 82 GLY A N 1
ATOM 651 C CA . GLY A 1 82 ? -2.306 6.973 -10.560 1.00 84.75 82 GLY A CA 1
ATOM 652 C C . GLY A 1 82 ? -1.159 6.587 -11.499 1.00 84.75 82 GLY A C 1
ATOM 653 O O . GLY A 1 82 ? -1.407 6.179 -12.633 1.00 84.75 82 GLY A O 1
ATOM 654 N N . ILE A 1 83 ? 0.093 6.661 -11.036 1.00 86.38 83 ILE A N 1
ATOM 655 C CA . ILE A 1 83 ? 1.261 6.238 -11.827 1.00 86.38 83 ILE A CA 1
ATOM 656 C C . ILE A 1 83 ? 1.252 4.721 -12.035 1.00 86.38 83 ILE A C 1
ATOM 658 O O . ILE A 1 83 ? 1.541 4.266 -13.143 1.00 86.38 83 ILE A O 1
ATOM 662 N N . ALA A 1 84 ? 0.907 3.942 -11.008 1.00 87.38 84 ALA A N 1
ATOM 663 C CA . ALA A 1 84 ? 0.780 2.492 -11.117 1.00 87.38 84 ALA A CA 1
ATOM 664 C C . ALA A 1 84 ? -0.281 2.103 -12.154 1.00 87.38 84 ALA A C 1
ATOM 666 O O . ALA A 1 84 ? 0.016 1.351 -13.083 1.00 87.38 84 ALA A O 1
ATOM 667 N N . TYR A 1 85 ? -1.465 2.716 -12.070 1.00 86.88 85 TYR A N 1
ATOM 668 C CA . TYR A 1 85 ? -2.546 2.524 -13.035 1.00 86.88 85 TYR A CA 1
ATOM 669 C C . TYR A 1 85 ? -2.110 2.875 -14.466 1.00 86.88 85 TYR A C 1
ATOM 671 O O . TYR A 1 85 ? -2.300 2.082 -15.383 1.00 86.88 85 TYR A O 1
ATOM 679 N N . ALA A 1 86 ? -1.442 4.018 -14.659 1.00 8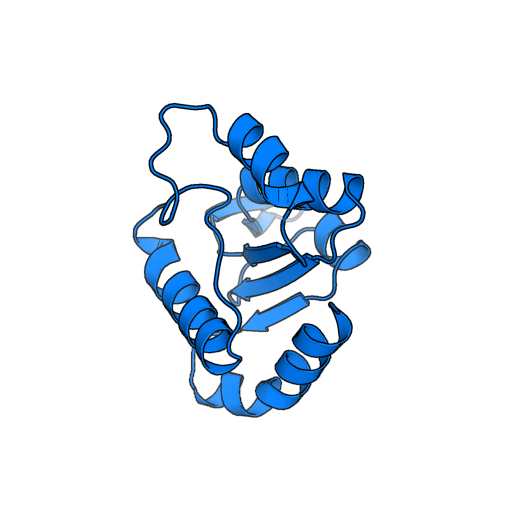6.81 86 ALA A N 1
ATOM 680 C CA . ALA A 1 86 ? -0.946 4.440 -15.972 1.00 86.81 86 ALA A CA 1
ATOM 681 C C . ALA A 1 86 ? 0.100 3.484 -16.579 1.00 86.81 86 ALA A C 1
ATOM 683 O O . ALA A 1 86 ? 0.263 3.453 -17.796 1.00 86.81 86 ALA A O 1
ATOM 684 N N . ASN A 1 87 ? 0.802 2.707 -15.749 1.00 87.38 87 ASN A N 1
ATOM 685 C CA . ASN A 1 87 ? 1.784 1.709 -16.180 1.00 87.38 87 ASN A CA 1
ATOM 686 C C . ASN A 1 87 ? 1.219 0.279 -16.193 1.00 87.38 87 ASN A C 1
ATOM 688 O O . ASN A 1 87 ? 1.993 -0.671 -16.306 1.00 87.38 87 ASN A O 1
ATOM 692 N N . ASN A 1 88 ? -0.106 0.114 -16.077 1.00 87.06 88 ASN A N 1
ATOM 693 C CA . ASN A 1 88 ? -0.782 -1.184 -15.974 1.00 87.06 88 ASN A CA 1
ATOM 694 C C . ASN A 1 88 ? -0.195 -2.078 -14.873 1.00 87.06 88 ASN A C 1
ATOM 696 O O . ASN A 1 88 ? -0.112 -3.297 -15.024 1.00 87.06 88 ASN A O 1
ATOM 700 N N . LYS A 1 89 ? 0.254 -1.468 -13.773 1.00 87.25 89 LYS A N 1
ATOM 701 C CA . LYS A 1 89 ? 0.763 -2.200 -12.617 1.00 87.25 89 LYS A CA 1
ATOM 702 C C . LYS A 1 89 ? -0.394 -2.533 -11.684 1.00 87.25 89 LYS A C 1
ATOM 704 O O . LYS A 1 89 ? -1.136 -1.615 -11.322 1.00 87.25 89 LYS A O 1
ATOM 709 N N . PRO A 1 90 ? -0.552 -3.805 -11.274 1.00 86.25 90 PRO A N 1
ATOM 710 C CA . PRO A 1 90 ? -1.504 -4.166 -10.238 1.00 86.25 90 PRO A CA 1
ATOM 711 C C . PRO A 1 90 ? -1.234 -3.353 -8.974 1.00 86.25 90 PRO A C 1
ATOM 713 O O . PRO A 1 90 ? -0.082 -3.072 -8.629 1.00 86.25 90 PRO A O 1
ATOM 716 N N . VAL A 1 91 ? -2.301 -2.959 -8.285 1.00 85.75 91 VAL A N 1
ATOM 717 C CA . VAL A 1 91 ? -2.200 -2.202 -7.039 1.00 85.75 91 VAL A CA 1
ATOM 718 C C . VAL A 1 91 ? -2.929 -2.955 -5.942 1.00 85.75 91 VAL A C 1
ATOM 720 O O . VAL A 1 91 ? -4.111 -3.281 -6.064 1.00 85.75 91 VAL A O 1
ATOM 723 N N . VAL A 1 92 ? -2.201 -3.201 -4.861 1.00 86.31 92 VAL A N 1
ATOM 724 C CA . VAL A 1 92 ? -2.669 -3.862 -3.651 1.00 86.31 92 VAL A CA 1
ATOM 725 C C . VAL A 1 92 ? -2.691 -2.834 -2.534 1.00 86.31 92 VAL A C 1
ATOM 727 O O . VAL A 1 92 ? -1.665 -2.228 -2.224 1.00 86.31 92 VAL A O 1
ATOM 730 N N . VAL A 1 93 ? -3.849 -2.630 -1.912 1.00 86.56 93 VAL A N 1
ATOM 731 C CA . VAL A 1 93 ? -3.995 -1.591 -0.887 1.00 86.56 93 VAL A CA 1
ATOM 732 C C . VAL A 1 93 ? -4.327 -2.198 0.470 1.00 86.56 93 VAL A C 1
ATOM 734 O O . VAL A 1 93 ? -5.338 -2.877 0.640 1.00 86.56 93 VAL A O 1
ATOM 737 N N . PHE A 1 94 ? -3.495 -1.897 1.463 1.00 87.62 94 PHE A N 1
ATOM 738 C CA . PHE A 1 94 ? -3.760 -2.179 2.868 1.00 87.62 94 PHE A CA 1
ATOM 739 C C . PHE A 1 94 ? -4.226 -0.907 3.560 1.00 87.62 94 PHE A C 1
ATOM 741 O O . PHE A 1 94 ? -3.492 0.078 3.641 1.00 87.62 94 PHE A O 1
ATOM 748 N N . VAL A 1 95 ? -5.451 -0.932 4.070 1.00 87.81 95 VAL A N 1
ATOM 749 C CA . VAL A 1 95 ? -6.093 0.227 4.688 1.00 87.81 95 VAL A CA 1
ATOM 750 C C . VAL A 1 95 ? -6.091 0.051 6.193 1.00 87.81 95 VAL A C 1
ATOM 752 O O . VAL A 1 95 ? -6.606 -0.938 6.705 1.00 87.81 95 VAL A O 1
ATOM 755 N N . ARG A 1 96 ? -5.536 1.005 6.934 1.00 87.56 96 ARG A N 1
ATOM 756 C CA . ARG A 1 96 ? -5.681 1.013 8.387 1.00 87.56 96 ARG A CA 1
ATOM 757 C C . ARG A 1 96 ? -7.125 1.359 8.740 1.00 87.56 96 ARG A C 1
ATOM 759 O O . ARG A 1 96 ? -7.672 2.328 8.214 1.00 87.56 96 ARG A O 1
ATOM 766 N N . GLU A 1 97 ? -7.727 0.593 9.643 1.00 85.00 97 GLU A N 1
ATOM 767 C CA . GLU A 1 97 ? -9.080 0.856 10.144 1.00 85.00 97 GLU A CA 1
ATOM 768 C C . GLU A 1 97 ? -9.256 2.327 10.573 1.00 85.00 97 GLU A C 1
ATOM 770 O O . GLU A 1 97 ? -8.381 2.908 11.219 1.00 85.00 97 GLU A O 1
ATOM 775 N N . GLY A 1 98 ? -10.378 2.933 10.170 1.00 81.69 98 GLY A N 1
ATOM 776 C CA . GLY A 1 98 ? -10.664 4.356 10.384 1.00 81.69 98 GLY A CA 1
ATOM 777 C C . GLY A 1 98 ? -10.116 5.302 9.306 1.00 81.69 98 GLY A C 1
ATOM 778 O O . GLY A 1 98 ? -10.314 6.509 9.423 1.00 81.69 98 GLY A O 1
ATOM 779 N N . THR A 1 99 ? -9.460 4.781 8.263 1.00 83.31 99 THR A N 1
ATOM 780 C CA . THR A 1 99 ? -9.016 5.573 7.103 1.00 83.31 99 THR A CA 1
ATOM 781 C C . THR A 1 99 ? -10.083 5.574 6.015 1.00 83.31 99 THR A C 1
ATOM 783 O O . THR A 1 99 ? -10.500 4.516 5.545 1.00 83.31 99 THR A O 1
ATOM 786 N N . ASP A 1 100 ? -10.482 6.764 5.584 1.00 81.56 100 ASP A N 1
ATOM 787 C CA . ASP A 1 100 ? -11.291 6.971 4.392 1.00 81.56 100 ASP A CA 1
ATOM 788 C C . ASP A 1 100 ? -10.374 6.984 3.164 1.00 81.56 100 ASP A C 1
ATOM 790 O O . ASP A 1 100 ? -9.471 7.819 3.060 1.00 81.56 100 ASP A O 1
ATOM 794 N N . VAL A 1 101 ? -10.584 6.031 2.253 1.00 77.12 101 VAL A N 1
ATOM 795 C CA . VAL A 1 101 ? -9.793 5.890 1.022 1.00 77.12 101 VAL A CA 1
ATOM 796 C C . VAL A 1 101 ? -10.376 6.637 -0.183 1.00 77.12 101 VAL A C 1
ATOM 798 O O . VAL A 1 101 ? -9.814 6.593 -1.285 1.00 77.12 101 VAL A O 1
ATOM 801 N N . GLY A 1 102 ? -11.490 7.346 0.020 1.00 75.56 102 GLY A N 1
ATOM 802 C CA . GLY A 1 102 ? -12.248 8.009 -1.031 1.00 75.56 102 GLY A CA 1
ATOM 803 C C . GLY A 1 102 ? -12.797 7.028 -2.070 1.00 75.56 102 GLY A C 1
ATOM 804 O O . GLY A 1 102 ? -12.864 5.822 -1.856 1.00 75.56 102 GLY A O 1
ATOM 805 N N . ASN A 1 103 ? -13.174 7.555 -3.238 1.00 71.62 103 ASN A N 1
ATOM 806 C CA . ASN A 1 103 ? -13.846 6.772 -4.283 1.00 71.62 103 ASN A CA 1
ATOM 807 C C . ASN A 1 103 ? -12.903 6.199 -5.348 1.00 71.62 103 ASN A C 1
ATOM 809 O O . ASN A 1 103 ? -13.266 5.259 -6.044 1.00 71.62 103 ASN A O 1
ATOM 813 N N . PHE A 1 104 ? -11.711 6.768 -5.532 1.00 68.62 104 PHE A N 1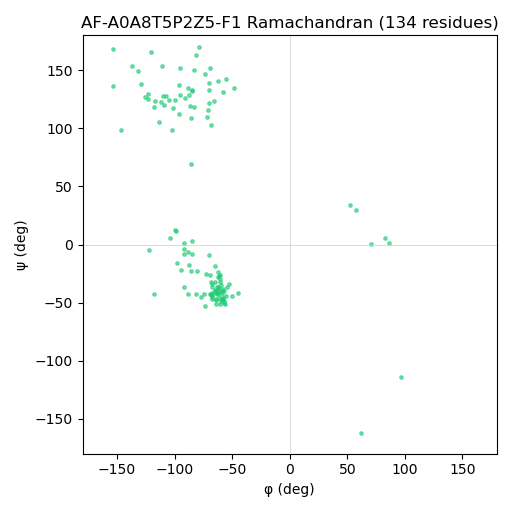
ATOM 814 C CA . PHE A 1 104 ? -10.833 6.354 -6.629 1.00 68.62 104 PHE A CA 1
ATOM 815 C C . PHE A 1 104 ? -10.198 4.990 -6.357 1.00 68.62 104 PHE A C 1
ATOM 817 O O . PHE A 1 104 ? -10.348 4.075 -7.158 1.00 68.62 104 PHE A O 1
ATOM 824 N N . ILE A 1 105 ? -9.557 4.830 -5.197 1.00 72.50 105 ILE A N 1
ATOM 825 C CA . ILE A 1 105 ? -8.826 3.610 -4.837 1.00 72.50 105 ILE A CA 1
ATOM 826 C C . ILE A 1 105 ? -9.732 2.363 -4.854 1.00 72.50 105 ILE A C 1
ATOM 828 O O . ILE A 1 105 ? -9.345 1.382 -5.494 1.00 72.50 105 ILE A O 1
ATOM 832 N N . PRO A 1 106 ? -10.948 2.382 -4.267 1.00 67.31 106 PRO A N 1
ATOM 833 C CA . PRO A 1 106 ? -11.853 1.229 -4.314 1.00 67.31 106 PRO A CA 1
ATOM 834 C C . PRO A 1 106 ? -12.276 0.792 -5.721 1.00 67.31 106 PRO A C 1
ATOM 836 O O . PRO A 1 106 ? -12.610 -0.370 -5.917 1.00 67.31 106 PRO A O 1
ATOM 839 N N . ASN A 1 107 ? -12.284 1.706 -6.696 1.00 67.62 107 ASN A N 1
ATOM 840 C CA . ASN A 1 107 ? -12.788 1.429 -8.043 1.00 67.62 107 ASN A CA 1
ATOM 841 C C . ASN A 1 107 ? -11.734 0.849 -8.992 1.00 67.62 107 ASN A C 1
ATOM 843 O O . ASN A 1 107 ? -12.092 0.310 -10.036 1.00 67.62 107 ASN A O 1
ATOM 847 N N . ILE A 1 108 ? -10.447 0.976 -8.661 1.00 64.12 108 ILE A N 1
ATOM 848 C CA . ILE A 1 108 ? -9.350 0.526 -9.531 1.00 64.12 108 ILE A CA 1
ATOM 849 C C . ILE A 1 108 ? -8.425 -0.497 -8.863 1.00 64.12 108 ILE A C 1
ATOM 851 O O . ILE A 1 108 ? -7.514 -1.000 -9.516 1.00 64.12 108 ILE A O 1
ATOM 855 N N . THR A 1 109 ? -8.633 -0.804 -7.577 1.00 69.31 109 THR A N 1
ATOM 856 C CA . THR A 1 109 ? -7.759 -1.698 -6.803 1.00 69.31 109 THR A CA 1
ATOM 857 C C . THR A 1 109 ? -8.558 -2.671 -5.946 1.00 69.31 109 THR A C 1
ATOM 859 O O . THR A 1 109 ? -9.670 -2.371 -5.509 1.00 69.31 109 THR A O 1
ATOM 862 N N . GLN A 1 110 ? -7.963 -3.826 -5.653 1.00 70.81 110 GLN A N 1
ATOM 863 C CA . GLN A 1 110 ? -8.428 -4.669 -4.559 1.00 70.81 110 GLN A CA 1
ATOM 864 C C . GLN A 1 110 ? -7.776 -4.176 -3.257 1.00 70.81 110 GLN A C 1
ATOM 866 O O . GLN A 1 110 ? -6.560 -3.963 -3.205 1.00 70.81 110 GLN A O 1
ATOM 871 N N . TYR A 1 111 ? -8.570 -3.998 -2.199 1.00 78.25 111 TYR A N 1
ATOM 872 C CA . TYR A 1 111 ? -8.071 -3.500 -0.918 1.00 78.25 111 TYR A CA 1
ATOM 873 C C . TYR A 1 111 ? -8.552 -4.336 0.266 1.00 78.25 111 TYR A C 1
ATOM 875 O O . TYR A 1 111 ? -9.642 -4.910 0.252 1.00 78.25 111 TYR A O 1
ATOM 883 N N . ILE A 1 112 ? -7.726 -4.389 1.312 1.00 84.56 112 ILE A N 1
ATOM 884 C CA . ILE A 1 112 ? -8.041 -5.046 2.580 1.00 84.56 112 ILE A CA 1
ATOM 885 C C . ILE A 1 112 ? -7.842 -4.056 3.719 1.00 84.56 112 ILE A C 1
ATOM 887 O O . ILE A 1 112 ? -6.767 -3.480 3.887 1.00 84.56 112 ILE A O 1
ATOM 891 N N . THR A 1 113 ? -8.876 -3.898 4.540 1.00 86.50 113 THR A N 1
ATOM 892 C CA . THR A 1 113 ? -8.791 -3.107 5.769 1.00 86.50 113 THR A CA 1
ATOM 893 C C . THR A 1 113 ? -8.242 -3.957 6.910 1.00 86.50 113 THR A C 1
ATOM 895 O O . THR A 1 113 ? -8.727 -5.066 7.130 1.00 86.50 113 THR A O 1
ATOM 898 N N . LEU A 1 114 ? -7.274 -3.442 7.668 1.00 87.00 114 LEU A N 1
ATOM 899 C CA . LEU A 1 114 ? -6.649 -4.094 8.819 1.00 87.00 114 LEU A CA 1
ATOM 900 C C . LEU A 1 114 ? -6.648 -3.164 10.035 1.00 87.00 114 LEU A C 1
ATOM 902 O O . LEU A 1 114 ? -6.332 -1.978 9.928 1.00 87.00 114 LEU A O 1
ATOM 906 N N . ASN A 1 115 ? -6.951 -3.715 11.208 1.00 85.69 115 ASN A N 1
ATOM 907 C CA . ASN A 1 115 ? -6.896 -2.970 12.473 1.00 85.69 115 ASN A CA 1
ATOM 908 C C . ASN A 1 115 ? -5.534 -3.071 13.191 1.00 85.69 115 ASN A C 1
ATOM 910 O O . ASN A 1 115 ? -5.326 -2.438 14.225 1.00 85.69 115 ASN A O 1
ATOM 914 N N . GLY A 1 116 ? -4.602 -3.859 12.641 1.00 80.31 116 GLY A N 1
ATOM 915 C CA . GLY A 1 116 ? -3.248 -4.049 13.170 1.00 80.31 116 GLY A CA 1
ATOM 916 C C . GLY A 1 116 ? -3.124 -5.086 14.292 1.00 80.31 116 GLY A C 1
ATOM 917 O O . GLY A 1 116 ? -2.041 -5.225 14.857 1.00 80.31 116 GLY A O 1
ATOM 918 N N . LYS A 1 117 ? -4.196 -5.817 14.627 1.00 86.25 117 LYS A N 1
ATOM 919 C CA . LYS A 1 117 ? -4.179 -6.901 15.621 1.00 86.25 117 LYS A CA 1
ATOM 920 C C . LYS A 1 117 ? -3.985 -8.271 14.969 1.00 86.25 117 LYS A C 1
ATOM 922 O O . LYS A 1 117 ? -4.401 -8.511 13.835 1.00 86.25 117 LYS A O 1
ATOM 927 N N . SER A 1 118 ? -3.390 -9.199 15.716 1.00 82.94 118 SER A N 1
ATOM 928 C CA . SER A 1 118 ? -3.102 -10.561 15.248 1.00 82.94 118 SER A CA 1
ATOM 929 C C . SER A 1 118 ? -4.364 -11.374 14.948 1.00 82.94 118 SER A C 1
ATOM 931 O O . SER A 1 118 ? -4.358 -12.203 14.040 1.00 82.94 118 SER A O 1
ATOM 933 N N . GLU A 1 119 ? -5.456 -11.142 15.678 1.00 88.75 119 GLU A N 1
ATOM 934 C CA . GLU A 1 119 ? -6.724 -11.844 15.458 1.00 88.75 119 GLU A CA 1
ATOM 935 C C . GLU A 1 119 ? -7.355 -11.433 14.123 1.00 88.75 119 GLU A C 1
ATOM 937 O O . GLU A 1 119 ? -7.804 -12.283 13.357 1.00 88.75 119 GLU A O 1
ATOM 942 N N . ASP A 1 120 ? -7.326 -10.134 13.810 1.00 87.81 120 ASP A N 1
ATOM 943 C CA . ASP A 1 120 ? -7.832 -9.595 12.544 1.00 87.81 120 ASP A CA 1
ATOM 944 C C . ASP A 1 120 ? -7.032 -10.136 11.354 1.00 87.81 120 ASP A C 1
ATOM 946 O O . ASP A 1 120 ? -7.599 -10.548 10.338 1.00 87.81 120 ASP A O 1
ATOM 950 N N . PHE A 1 121 ? -5.708 -10.232 11.520 1.00 87.19 121 PHE A N 1
ATOM 951 C CA . PHE A 1 121 ? -4.838 -10.889 10.552 1.00 87.19 121 PHE A CA 1
ATOM 952 C C . PHE A 1 121 ? -5.242 -12.338 10.305 1.00 87.19 121 PHE A C 1
ATOM 954 O O . PHE A 1 121 ? -5.377 -12.740 9.155 1.00 87.19 121 PHE A O 1
ATOM 961 N N . ALA A 1 122 ? -5.429 -13.129 11.364 1.00 86.94 122 ALA A N 1
ATOM 962 C CA . ALA A 1 122 ? -5.734 -14.551 11.241 1.00 86.94 122 ALA A CA 1
ATOM 963 C C . ALA A 1 122 ? -7.027 -14.787 10.446 1.00 86.94 122 ALA A C 1
ATOM 965 O O . ALA A 1 122 ? -7.065 -15.670 9.588 1.00 86.94 122 ALA A O 1
ATOM 966 N N . VAL A 1 123 ? -8.046 -13.953 10.675 1.00 90.69 123 VAL A N 1
ATOM 967 C CA . VAL A 1 123 ? -9.327 -14.009 9.956 1.00 90.69 123 VAL A CA 1
ATOM 968 C C . VAL A 1 123 ? -9.165 -13.616 8.486 1.00 90.69 123 VAL A C 1
ATOM 970 O O . VAL A 1 123 ? -9.708 -14.282 7.606 1.00 90.69 123 VAL A O 1
ATOM 973 N N . LYS A 1 124 ? -8.405 -12.555 8.196 1.00 89.25 124 LYS A N 1
ATOM 974 C CA . LYS A 1 124 ? -8.245 -12.018 6.832 1.00 89.25 124 LYS A CA 1
ATOM 975 C C . LYS A 1 124 ? -7.108 -12.663 6.044 1.00 89.25 124 LYS A C 1
ATOM 977 O O . LYS A 1 124 ? -6.990 -12.414 4.847 1.00 89.25 124 LYS A O 1
ATOM 982 N N . LYS A 1 125 ? -6.300 -13.525 6.663 1.00 86.00 125 LYS A N 1
ATOM 983 C CA . LYS A 1 125 ? -5.155 -14.196 6.032 1.00 86.00 125 LYS A CA 1
ATOM 984 C C . LYS A 1 125 ? -5.502 -14.878 4.699 1.00 86.00 125 LYS A C 1
ATOM 986 O O . LYS A 1 125 ? -4.737 -14.680 3.758 1.00 86.00 125 LYS A O 1
ATOM 991 N N . PRO A 1 126 ? -6.625 -15.612 4.552 1.00 86.75 126 PRO A N 1
ATOM 992 C CA . PRO A 1 126 ? -6.989 -16.211 3.266 1.00 86.75 126 PRO A CA 1
ATOM 993 C C . PRO A 1 126 ? -7.262 -15.167 2.175 1.00 86.75 126 PRO A C 1
ATOM 995 O O . PRO A 1 126 ? -6.886 -15.368 1.025 1.00 86.75 126 PRO A O 1
ATOM 998 N N . LEU A 1 127 ? -7.869 -14.032 2.540 1.00 85.19 127 LEU A N 1
ATOM 999 C CA . LEU A 1 127 ? -8.135 -12.926 1.617 1.00 85.19 127 LEU A CA 1
ATOM 1000 C C . LEU A 1 127 ? -6.837 -12.237 1.202 1.00 85.19 127 LEU A C 1
ATOM 1002 O O . LEU A 1 127 ? -6.645 -11.979 0.022 1.00 85.19 127 LEU A O 1
ATOM 1006 N N . ILE A 1 128 ? -5.924 -12.001 2.150 1.00 83.62 128 ILE A N 1
ATOM 1007 C CA . ILE A 1 128 ? -4.588 -11.455 1.867 1.00 83.62 128 ILE A CA 1
ATOM 1008 C C . ILE A 1 128 ? -3.837 -12.383 0.909 1.00 83.62 128 ILE A C 1
ATOM 1010 O O . ILE A 1 128 ? -3.202 -11.917 -0.028 1.00 83.62 128 ILE A O 1
ATOM 1014 N N . TYR A 1 129 ? -3.942 -13.697 1.107 1.00 83.12 129 TYR A N 1
ATOM 1015 C CA . TYR A 1 129 ? -3.306 -14.669 0.226 1.00 83.12 129 TYR A CA 1
ATOM 1016 C C . TYR A 1 129 ? -3.875 -14.628 -1.197 1.00 83.12 129 TYR A C 1
ATOM 1018 O O . TYR A 1 129 ? -3.118 -14.567 -2.163 1.00 83.12 129 TYR A O 1
ATOM 1026 N N . ALA A 1 130 ? -5.202 -14.606 -1.336 1.00 81.50 130 ALA A N 1
ATOM 1027 C CA . ALA A 1 130 ? -5.852 -14.474 -2.638 1.00 81.50 130 ALA A CA 1
ATOM 1028 C C . ALA A 1 130 ? -5.498 -13.143 -3.327 1.00 81.50 130 ALA A C 1
ATOM 1030 O O . ALA A 1 130 ? -5.226 -13.116 -4.525 1.00 81.50 130 ALA A O 1
ATOM 1031 N N . LEU A 1 131 ? -5.441 -12.053 -2.560 1.00 80.62 131 LEU A N 1
ATOM 1032 C CA . LEU A 1 131 ? -5.068 -10.723 -3.032 1.00 80.62 131 LEU A CA 1
ATOM 1033 C C . LEU A 1 131 ? -3.645 -10.709 -3.600 1.00 80.62 131 LEU A C 1
ATOM 1035 O O . LEU A 1 131 ? -3.441 -10.278 -4.729 1.00 80.62 131 LEU A O 1
ATOM 1039 N N . LEU A 1 132 ? -2.674 -11.224 -2.842 1.00 80.19 132 LEU A N 1
ATOM 1040 C CA . LEU A 1 132 ? -1.271 -11.240 -3.255 1.00 80.19 132 LEU A CA 1
ATOM 1041 C C . LEU A 1 132 ? -1.022 -12.186 -4.437 1.00 80.19 132 LEU A C 1
ATOM 1043 O O . LEU A 1 132 ? -0.196 -11.874 -5.284 1.00 80.19 132 LEU A O 1
ATOM 1047 N N . ASN A 1 133 ? -1.762 -13.294 -4.543 1.00 73.88 133 ASN A N 1
ATOM 1048 C CA . ASN A 1 133 ? -1.643 -14.220 -5.674 1.00 73.88 133 ASN A CA 1
ATOM 1049 C C . ASN A 1 133 ? -2.397 -13.773 -6.934 1.00 73.88 133 ASN A C 1
ATOM 1051 O O . ASN A 1 133 ? -2.065 -14.235 -8.017 1.00 73.88 133 ASN A O 1
ATOM 1055 N N . SER A 1 134 ? -3.420 -12.922 -6.811 1.00 65.19 134 SER A N 1
ATOM 1056 C CA . SER A 1 134 ? -4.145 -12.365 -7.967 1.00 65.19 134 SER A CA 1
ATOM 1057 C C . SER A 1 134 ? -3.479 -11.121 -8.562 1.00 65.19 134 SER A C 1
ATOM 1059 O O . SER A 1 134 ? -3.909 -10.643 -9.609 1.00 65.19 134 SER A O 1
ATOM 1061 N N . GLY A 1 135 ? -2.443 -10.595 -7.897 1.00 54.41 135 GLY A N 1
ATOM 1062 C CA . GLY A 1 135 ? -1.592 -9.512 -8.395 1.00 54.41 135 GLY A CA 1
ATOM 1063 C C . GLY A 1 135 ? -0.437 -9.966 -9.298 1.00 54.41 135 GLY A C 1
ATOM 1064 O O . GLY A 1 135 ? 0.350 -9.108 -9.690 1.00 54.41 135 GLY A O 1
ATOM 1065 N N . TYR A 1 136 ? -0.340 -11.269 -9.599 1.00 43.66 136 TYR A N 1
ATOM 1066 C CA . TYR A 1 136 ? 0.632 -11.890 -10.51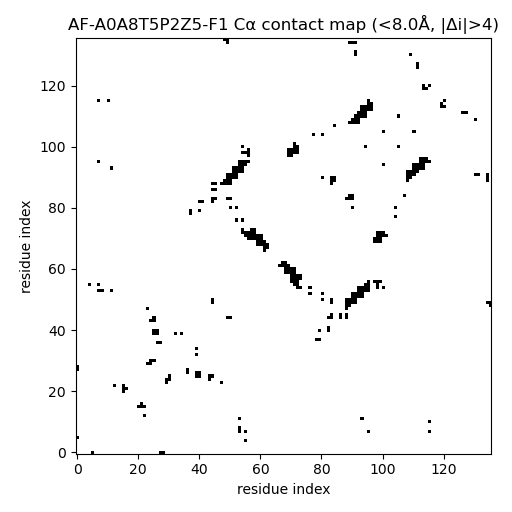2 1.00 43.66 136 TYR A CA 1
ATOM 1067 C C . TYR A 1 136 ? -0.024 -12.344 -11.819 1.00 43.66 136 TYR A C 1
ATOM 1069 O O . TYR A 1 136 ? -1.175 -12.837 -11.763 1.00 43.66 136 TYR A O 1
#